Protein AF-A0AAN8QSM7-F1 (afdb_monomer_lite)

Secondary structure (DSSP, 8-state):
--HHHHHHHHHHHHHHHHHHHHHH-GGGS-HHHHHHHHHHHHHHHHHHHHTSSS--HHHHHHHHHTTPPPS---HHHHHHHHHHHHHHHHHHH-HHHHHHIIIIIHHHHHSHHHHHHHHHHHHHHHHHHHHHHTS--HHHHHHHHHT--

Sequence (149 aa):
MWLNQRNVMHYGKVEEFVTVVTEAVPKLMSYKQRAQLILGLRARMILELFRKDPPNPQDIQRLLENMNILGQQDAVVEESQANFVALVQTLLKNPYERKHFFQEEFHAQYGSKYDTALQALVGGLVLRLERLLSVPDLSQVMNWYTTSL

Radius of gyration: 19.82 Å; chains: 1; bounding box: 42×33×68 Å

InterPro domains:
  IPR029400 TERF1-interacting nuclear factor 2, N-terminal domain [PF14973] (4-140)
  IPR029400 TERF1-interacting nuclear factor 2, N-terminal domain [cd11657] (1-149)
  IPR039098 TERF1-interacting nuclear factor 2 [PTHR15512] (3-146)

pLDDT: mean 84.7, std 13.23, range [34.31, 95.94]

Foldseek 3Di:
DPVLVVLLVVLVVLLVVLVVLCVVPVVLDDPVLNLLLNLLSLLVNLLSQVVDVPRDVVVNVVSLVVNDDPDDDDVVSVVVNVVSSVLSVCLVVDVVSVVCCVPPPCCVPPNPVSVVSNVVSSVSSVVSVVVVVPPDDVVVVVVVVVVVD

Structure (mmCIF, N/CA/C/O backbone):
data_AF-A0AAN8QSM7-F1
#
_entry.id   AF-A0AAN8QSM7-F1
#
loop_
_atom_site.group_PDB
_atom_site.id
_atom_site.type_symbol
_atom_site.label_atom_id
_atom_site.label_alt_id
_atom_site.label_comp_id
_atom_site.label_asym_id
_atom_site.label_entity_id
_atom_site.label_seq_id
_atom_site.pdbx_PDB_ins_code
_atom_site.Cartn_x
_atom_site.Cartn_y
_atom_site.Cartn_z
_atom_site.occupancy
_atom_site.B_iso_or_equiv
_atom_site.auth_seq_id
_atom_site.auth_comp_id
_atom_site.auth_asym_id
_atom_site.auth_atom_id
_atom_site.pdbx_PDB_model_num
ATOM 1 N N . MET A 1 1 ? -14.918 17.623 4.099 1.00 34.31 1 MET A N 1
ATOM 2 C CA . MET A 1 1 ? -15.607 16.336 4.351 1.00 34.31 1 MET A CA 1
ATOM 3 C C . MET A 1 1 ? -16.053 15.600 3.065 1.00 34.31 1 MET A C 1
ATOM 5 O O . MET A 1 1 ? -16.936 14.766 3.137 1.00 34.31 1 MET A O 1
ATOM 9 N N . TRP A 1 2 ? -15.399 15.795 1.903 1.00 37.62 2 TRP A N 1
ATOM 10 C CA . TRP A 1 2 ? -15.699 15.059 0.645 1.00 37.62 2 TRP A CA 1
ATOM 11 C C . TRP A 1 2 ? -14.496 14.266 0.090 1.00 37.62 2 TRP A C 1
ATOM 13 O O . TRP A 1 2 ? -14.513 13.805 -1.049 1.00 37.62 2 TRP A O 1
ATOM 23 N N . LEU A 1 3 ? -13.421 14.137 0.876 1.00 51.00 3 LEU A N 1
ATOM 24 C CA . LEU A 1 3 ? -12.139 13.606 0.401 1.00 51.00 3 LEU A CA 1
ATOM 25 C C . LEU A 1 3 ? -12.057 12.073 0.453 1.00 51.00 3 LEU A C 1
ATOM 27 O O . LEU A 1 3 ? -11.381 11.491 -0.381 1.00 51.00 3 LEU A O 1
ATOM 31 N N . ASN A 1 4 ? -12.789 11.389 1.335 1.00 56.59 4 ASN A N 1
ATOM 32 C CA . ASN A 1 4 ? -12.506 9.972 1.613 1.00 56.59 4 ASN A CA 1
ATOM 33 C C . ASN A 1 4 ? -12.891 9.031 0.456 1.00 56.59 4 ASN A C 1
ATOM 35 O O . ASN A 1 4 ? -12.125 8.138 0.111 1.00 56.59 4 ASN A O 1
ATOM 39 N N . GLN A 1 5 ? -14.043 9.234 -0.196 1.00 56.09 5 GLN A N 1
ATOM 40 C CA . GLN A 1 5 ? -14.444 8.384 -1.331 1.00 56.09 5 GLN A CA 1
ATOM 41 C C . GLN A 1 5 ? -13.669 8.716 -2.609 1.00 56.09 5 GLN A C 1
ATOM 43 O O . GLN A 1 5 ? -13.350 7.814 -3.381 1.00 56.09 5 GLN A O 1
ATOM 48 N N . ARG A 1 6 ? -13.297 9.992 -2.793 1.00 59.56 6 ARG A N 1
ATOM 49 C CA . ARG A 1 6 ? -12.343 10.384 -3.836 1.00 59.56 6 ARG A CA 1
ATOM 50 C C . ARG A 1 6 ? -11.007 9.688 -3.607 1.00 59.56 6 ARG A C 1
ATOM 52 O O . ARG A 1 6 ? -10.522 9.053 -4.531 1.00 59.56 6 ARG A O 1
ATOM 59 N N . ASN A 1 7 ? -10.469 9.715 -2.389 1.00 68.94 7 ASN A N 1
ATOM 60 C CA . ASN A 1 7 ? -9.196 9.077 -2.056 1.00 68.94 7 ASN A CA 1
ATOM 61 C C . ASN A 1 7 ? -9.215 7.571 -2.353 1.00 68.94 7 ASN A C 1
ATOM 63 O O . ASN A 1 7 ? -8.332 7.099 -3.059 1.00 68.94 7 ASN A O 1
ATOM 67 N N . VAL A 1 8 ? -10.246 6.833 -1.917 1.00 69.38 8 VAL A N 1
ATOM 68 C CA . VAL A 1 8 ? -10.371 5.391 -2.219 1.00 69.38 8 VAL A CA 1
ATOM 69 C C . VAL A 1 8 ? -10.417 5.132 -3.731 1.00 69.38 8 VAL A C 1
ATOM 71 O O . VAL A 1 8 ? -9.694 4.269 -4.219 1.00 69.38 8 VAL A O 1
ATOM 74 N N . MET A 1 9 ? -11.188 5.912 -4.501 1.00 71.19 9 MET A N 1
ATOM 75 C CA . MET A 1 9 ? -11.205 5.772 -5.965 1.00 71.19 9 MET A CA 1
ATOM 76 C C . MET A 1 9 ? -9.867 6.144 -6.619 1.00 71.19 9 MET A C 1
ATOM 78 O O . MET A 1 9 ? -9.481 5.525 -7.608 1.00 71.19 9 MET A O 1
ATOM 82 N N . HIS A 1 10 ? -9.154 7.144 -6.097 1.00 82.56 10 HIS A N 1
ATOM 83 C CA . HIS A 1 10 ? -7.841 7.531 -6.610 1.00 82.56 10 HIS A CA 1
ATOM 84 C C . HIS A 1 10 ? -6.807 6.429 -6.370 1.00 82.56 10 HIS A C 1
ATOM 86 O O . HIS A 1 10 ? -6.111 6.056 -7.309 1.00 82.56 10 HIS A O 1
ATOM 92 N N . TYR A 1 11 ? -6.745 5.863 -5.163 1.00 87.12 11 TYR A N 1
ATOM 93 C CA . TYR A 1 11 ? -5.823 4.766 -4.862 1.00 87.12 11 TYR A CA 1
ATOM 94 C C . TYR A 1 11 ? -6.152 3.495 -5.652 1.00 87.12 11 TYR A C 1
ATOM 96 O O . TYR A 1 11 ? -5.228 2.861 -6.155 1.00 87.12 11 TYR A O 1
ATOM 104 N N . GLY A 1 12 ? -7.436 3.182 -5.862 1.00 88.06 12 GLY A N 1
ATOM 105 C CA . GLY A 1 12 ? -7.846 2.054 -6.706 1.00 88.06 12 GLY A CA 1
ATOM 106 C C . GLY A 1 12 ? -7.373 2.193 -8.157 1.00 88.06 12 GLY A C 1
ATOM 107 O O . GLY A 1 12 ? -6.836 1.248 -8.725 1.00 88.06 12 GLY A O 1
ATOM 108 N N . LYS A 1 13 ? -7.466 3.397 -8.741 1.00 91.00 13 LYS A N 1
ATOM 109 C CA . LYS A 1 13 ? -6.934 3.668 -10.091 1.00 91.00 13 LYS A CA 1
ATOM 110 C C . LYS A 1 13 ? -5.412 3.547 -10.167 1.00 91.00 13 LYS A C 1
ATOM 112 O O . LYS A 1 13 ? -4.882 3.106 -11.181 1.00 91.00 13 LYS A O 1
ATOM 117 N N . VAL A 1 14 ? -4.701 3.958 -9.115 1.00 92.88 14 VAL A N 1
ATOM 118 C CA . VAL A 1 14 ? -3.240 3.801 -9.050 1.00 92.88 14 VAL A CA 1
ATOM 119 C C . VAL A 1 14 ? -2.869 2.319 -8.971 1.00 92.88 14 VAL A C 1
ATOM 121 O O . VAL A 1 14 ? -1.955 1.893 -9.668 1.00 92.88 14 VAL A O 1
ATOM 124 N N . GLU A 1 15 ? -3.585 1.524 -8.173 1.00 92.50 15 GLU A N 1
ATOM 125 C CA . GLU A 1 15 ? -3.383 0.073 -8.090 1.00 92.50 15 GLU A CA 1
ATOM 126 C C . GLU A 1 15 ? -3.610 -0.615 -9.444 1.00 92.50 15 GLU A C 1
ATOM 128 O O . GLU A 1 15 ? -2.777 -1.413 -9.879 1.00 92.50 15 GLU A O 1
ATOM 133 N N . GLU A 1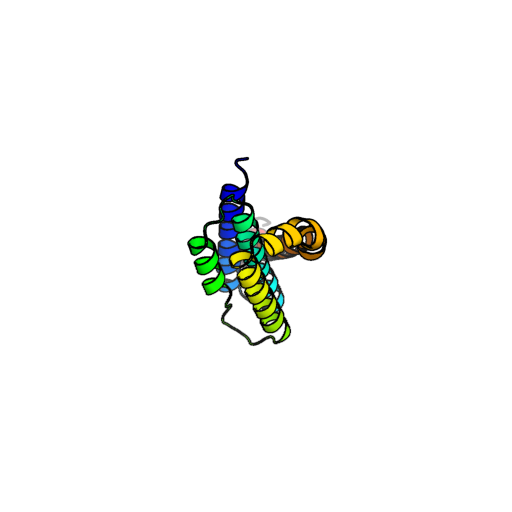 16 ? -4.701 -0.276 -10.135 1.00 92.94 16 GLU A N 1
ATOM 134 C CA . GLU A 1 16 ? -5.010 -0.783 -11.476 1.00 92.94 16 GLU A CA 1
ATOM 135 C C . GLU A 1 16 ? -3.903 -0.423 -12.476 1.00 92.94 16 GLU A C 1
ATOM 137 O O . GLU A 1 16 ? -3.377 -1.302 -13.158 1.00 92.94 16 GLU A O 1
ATOM 142 N N . PHE A 1 17 ? -3.475 0.844 -12.504 1.00 93.50 17 PHE A N 1
ATOM 143 C CA . PHE A 1 17 ? -2.362 1.294 -13.341 1.00 93.50 17 PHE A CA 1
ATOM 144 C C . PHE A 1 17 ? -1.082 0.489 -13.080 1.00 93.50 17 PHE A C 1
ATOM 146 O O . PHE A 1 17 ? -0.467 -0.016 -14.020 1.00 93.50 17 PHE A O 1
ATOM 153 N N . VAL A 1 18 ? -0.686 0.337 -11.811 1.00 93.62 18 VAL A N 1
ATOM 154 C CA . VAL A 1 18 ? 0.505 -0.438 -11.432 1.00 93.62 18 VAL A CA 1
ATOM 155 C C . VAL A 1 18 ? 0.367 -1.883 -11.902 1.00 93.62 18 VAL A C 1
ATOM 157 O O . VAL A 1 18 ? 1.319 -2.435 -12.452 1.00 93.62 18 VAL A O 1
ATOM 160 N N . THR A 1 19 ? -0.803 -2.490 -11.715 1.00 92.19 19 THR A N 1
ATOM 161 C CA . THR A 1 19 ? -1.075 -3.881 -12.095 1.00 92.19 19 THR A CA 1
ATOM 162 C C . THR A 1 19 ? -0.925 -4.069 -13.602 1.00 92.19 19 THR A C 1
ATOM 164 O O . THR A 1 19 ? -0.077 -4.850 -14.026 1.00 92.19 19 THR A O 1
ATOM 167 N N . VAL A 1 20 ? -1.635 -3.273 -14.406 1.00 94.12 20 VAL A N 1
ATOM 168 C CA . VAL A 1 20 ? -1.598 -3.346 -15.876 1.00 94.12 20 VAL A CA 1
ATOM 169 C C . VAL A 1 20 ? -0.185 -3.120 -16.414 1.00 94.12 20 VAL A C 1
ATOM 171 O O . VAL A 1 20 ? 0.307 -3.896 -17.233 1.00 94.12 20 VAL A O 1
ATOM 174 N N . VAL A 1 21 ? 0.508 -2.082 -15.938 1.00 93.81 21 VAL A N 1
ATOM 175 C CA . VAL A 1 21 ? 1.854 -1.741 -16.423 1.00 93.81 21 VAL A CA 1
ATOM 176 C C . VAL A 1 21 ? 2.879 -2.813 -16.053 1.00 93.81 21 VAL A C 1
ATOM 178 O O . VAL A 1 21 ? 3.730 -3.161 -16.873 1.00 93.81 21 VAL A O 1
ATOM 181 N N . THR A 1 22 ? 2.815 -3.350 -14.833 1.00 92.50 22 THR A N 1
ATOM 182 C CA . THR A 1 22 ? 3.767 -4.375 -14.375 1.00 92.50 22 THR A CA 1
ATOM 183 C C . THR A 1 22 ? 3.443 -5.775 -14.894 1.00 92.50 22 THR A C 1
ATOM 185 O O . THR A 1 22 ? 4.326 -6.625 -14.900 1.00 92.50 22 THR A O 1
ATOM 188 N N . GLU A 1 23 ? 2.231 -6.028 -15.381 1.00 91.88 23 GLU A N 1
ATOM 189 C CA . GLU A 1 23 ? 1.904 -7.248 -16.128 1.00 91.88 23 GLU A CA 1
ATOM 190 C C . GLU A 1 23 ? 2.349 -7.156 -17.584 1.00 91.88 23 GLU A C 1
ATOM 192 O O . GLU A 1 23 ? 2.960 -8.092 -18.096 1.00 91.88 23 GLU A O 1
ATOM 197 N N . ALA A 1 24 ? 2.120 -6.010 -18.229 1.00 93.06 24 ALA A N 1
ATOM 198 C CA . ALA A 1 24 ? 2.566 -5.776 -19.598 1.00 93.06 24 ALA A CA 1
ATOM 199 C C . ALA A 1 24 ? 4.098 -5.748 -19.707 1.00 93.06 24 ALA A C 1
ATOM 201 O O . ALA A 1 24 ? 4.672 -6.256 -20.671 1.00 93.06 24 ALA A O 1
ATOM 202 N N . VAL A 1 25 ? 4.780 -5.160 -18.717 1.00 92.44 25 VAL A N 1
ATOM 203 C CA . VAL A 1 25 ? 6.243 -5.058 -18.697 1.00 92.44 25 VAL A CA 1
ATOM 204 C C . VAL A 1 25 ? 6.792 -5.407 -17.303 1.00 92.44 25 VAL A C 1
ATOM 206 O O . VAL A 1 25 ? 7.173 -4.516 -16.534 1.00 92.44 25 VAL A O 1
ATOM 209 N N . PRO A 1 26 ? 6.934 -6.709 -16.977 1.00 89.62 26 PRO A N 1
ATOM 210 C CA . PRO A 1 26 ? 7.351 -7.172 -15.646 1.00 89.62 26 PRO A CA 1
ATOM 211 C C . PRO A 1 26 ? 8.703 -6.636 -15.174 1.00 89.62 26 PRO A C 1
ATOM 213 O O . PRO A 1 26 ? 8.927 -6.454 -13.983 1.00 89.62 26 PRO A O 1
ATOM 216 N N . LYS A 1 27 ? 9.606 -6.308 -16.104 1.00 90.38 27 LYS A N 1
ATOM 217 C CA . LYS A 1 27 ? 10.933 -5.752 -15.794 1.00 90.38 27 LYS A CA 1
ATOM 218 C C . LYS A 1 27 ? 10.910 -4.320 -15.240 1.00 90.38 27 LYS A C 1
ATOM 220 O O . LYS A 1 27 ? 11.945 -3.841 -14.783 1.00 90.38 27 LYS A O 1
ATOM 225 N N . LEU A 1 28 ? 9.774 -3.616 -15.290 1.00 92.56 28 LEU A N 1
ATOM 226 C CA . LEU A 1 28 ? 9.682 -2.244 -14.780 1.00 92.56 28 LEU A CA 1
ATOM 227 C C . LEU A 1 28 ? 9.785 -2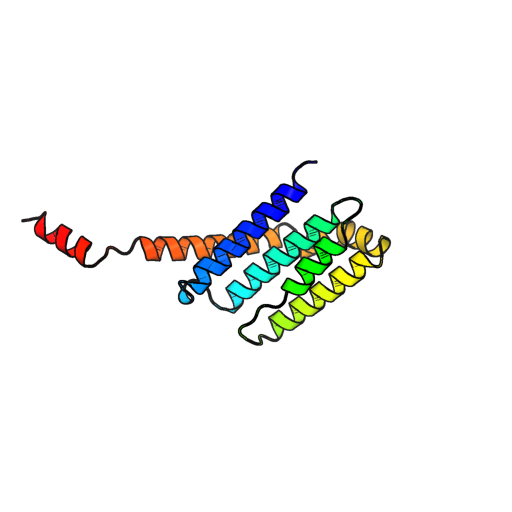.168 -13.257 1.00 92.56 28 LEU A C 1
ATOM 229 O O . LEU A 1 28 ? 10.179 -1.132 -12.722 1.00 92.56 28 LEU A O 1
ATOM 233 N N . MET A 1 29 ? 9.442 -3.242 -12.550 1.00 93.19 29 MET A N 1
ATOM 234 C CA . MET A 1 29 ? 9.432 -3.260 -11.096 1.00 93.19 29 MET A CA 1
ATOM 235 C C . MET A 1 29 ? 9.755 -4.659 -10.581 1.00 93.19 29 MET A C 1
ATOM 237 O O . MET A 1 29 ? 9.242 -5.643 -11.100 1.00 93.19 29 MET A O 1
ATOM 241 N N . SER A 1 30 ? 10.592 -4.762 -9.544 1.00 91.38 30 SER A N 1
ATOM 242 C CA . SER A 1 30 ? 10.819 -6.065 -8.913 1.00 91.38 30 SER A CA 1
ATOM 243 C C . SER A 1 30 ? 9.542 -6.560 -8.232 1.00 91.38 30 SER A C 1
ATOM 245 O O . SER A 1 30 ? 8.712 -5.756 -7.804 1.00 91.38 30 SER A O 1
ATOM 247 N N . TYR A 1 31 ? 9.412 -7.879 -8.068 1.00 87.94 31 TYR A N 1
ATOM 248 C CA . TYR A 1 31 ? 8.274 -8.477 -7.363 1.00 87.94 31 TYR A CA 1
ATOM 249 C C . TYR A 1 31 ? 8.051 -7.837 -5.987 1.00 87.94 31 TYR A C 1
ATOM 251 O O . TYR A 1 31 ? 6.948 -7.400 -5.680 1.00 87.94 31 TYR A O 1
ATOM 259 N N . LYS A 1 32 ? 9.124 -7.676 -5.201 1.00 88.56 32 LYS A N 1
ATOM 260 C CA . LYS A 1 32 ? 9.066 -7.046 -3.876 1.00 88.56 32 LYS A CA 1
ATOM 261 C C . LYS A 1 32 ? 8.528 -5.615 -3.928 1.00 88.56 32 LYS A C 1
ATOM 263 O O . LYS A 1 32 ? 7.649 -5.274 -3.146 1.00 88.56 32 LYS A O 1
ATOM 268 N N . GLN A 1 33 ? 9.020 -4.791 -4.857 1.00 92.00 33 GLN A N 1
ATOM 269 C CA . GLN A 1 33 ? 8.529 -3.419 -5.029 1.00 92.00 33 GLN A CA 1
ATOM 270 C C . GLN A 1 33 ? 7.047 -3.405 -5.439 1.00 92.00 33 GLN A C 1
ATOM 272 O O . GLN A 1 33 ? 6.279 -2.612 -4.895 1.00 92.00 33 GLN A O 1
ATOM 277 N N . ARG A 1 34 ? 6.634 -4.306 -6.345 1.00 92.12 34 ARG A N 1
ATOM 278 C CA . ARG A 1 34 ? 5.234 -4.444 -6.777 1.00 92.12 34 ARG A CA 1
ATOM 279 C C . ARG A 1 34 ? 4.346 -4.848 -5.604 1.00 92.12 34 ARG A C 1
ATOM 281 O O . ARG A 1 34 ? 3.338 -4.195 -5.363 1.00 92.12 34 ARG A O 1
ATOM 288 N N . ALA A 1 35 ? 4.739 -5.871 -4.850 1.00 90.50 35 ALA A N 1
ATOM 289 C CA . ALA A 1 35 ? 3.997 -6.348 -3.691 1.00 90.50 35 ALA A CA 1
ATOM 290 C C . ALA A 1 35 ? 3.854 -5.252 -2.625 1.00 90.50 35 ALA A C 1
ATOM 292 O O . ALA A 1 35 ? 2.745 -4.966 -2.185 1.00 90.50 35 ALA A O 1
ATOM 293 N N . GLN A 1 36 ? 4.951 -4.571 -2.277 1.00 91.88 36 GLN A N 1
ATOM 294 C CA . GLN A 1 36 ? 4.936 -3.449 -1.333 1.00 91.88 36 GLN A CA 1
ATOM 295 C C . GLN A 1 36 ? 3.998 -2.325 -1.784 1.00 91.88 36 GLN A C 1
ATOM 297 O O . GLN A 1 36 ? 3.253 -1.786 -0.967 1.00 91.88 36 GLN A O 1
ATOM 302 N N . LEU A 1 37 ? 4.010 -1.985 -3.076 1.00 94.06 37 LEU A N 1
ATOM 303 C CA . LEU A 1 37 ? 3.163 -0.928 -3.613 1.00 94.06 37 LEU A CA 1
ATOM 304 C C . LEU A 1 37 ? 1.680 -1.319 -3.593 1.00 94.06 37 LEU A C 1
ATOM 306 O O . LEU A 1 37 ? 0.860 -0.559 -3.087 1.00 94.06 37 LEU A O 1
ATOM 310 N N . ILE A 1 38 ? 1.331 -2.504 -4.100 1.00 92.38 38 ILE A N 1
ATOM 311 C CA . ILE A 1 38 ? -0.060 -2.973 -4.169 1.00 92.38 38 ILE A CA 1
ATOM 312 C C . ILE A 1 38 ? -0.644 -3.166 -2.764 1.00 92.38 38 ILE A C 1
ATOM 314 O O . ILE A 1 38 ? -1.702 -2.616 -2.461 1.00 92.38 38 ILE A O 1
ATOM 318 N N . LEU A 1 39 ? 0.055 -3.885 -1.876 1.00 92.38 39 LEU A N 1
ATOM 319 C CA . LEU A 1 39 ? -0.402 -4.077 -0.494 1.00 92.38 39 LEU A CA 1
ATOM 320 C C . LEU A 1 39 ? -0.504 -2.746 0.241 1.00 92.38 39 LEU A C 1
ATOM 322 O O . LEU A 1 39 ? -1.440 -2.535 1.010 1.00 92.38 39 LEU A O 1
ATOM 326 N N . GLY A 1 40 ? 0.435 -1.835 -0.015 1.00 93.69 40 GLY A N 1
ATOM 327 C CA . GLY A 1 40 ? 0.432 -0.537 0.627 1.00 93.69 40 GLY A CA 1
ATOM 328 C C . GLY A 1 40 ? -0.747 0.347 0.199 1.00 93.69 40 GLY A C 1
ATOM 329 O O . GLY A 1 40 ? -1.415 0.969 1.026 1.00 93.69 40 GLY A O 1
ATOM 330 N N . LEU A 1 41 ? -1.078 0.348 -1.094 1.00 93.44 41 LEU A N 1
ATOM 331 C CA . LEU A 1 41 ? -2.262 1.039 -1.610 1.00 93.44 41 LEU A CA 1
ATOM 332 C C . LEU A 1 41 ? -3.556 0.452 -1.031 1.00 93.44 41 LEU A C 1
ATOM 334 O O . LEU A 1 41 ? -4.416 1.206 -0.571 1.00 93.44 41 LEU A O 1
ATOM 338 N N . ARG A 1 42 ? -3.678 -0.880 -0.977 1.00 92.44 42 ARG A N 1
ATOM 339 C CA . ARG A 1 42 ? -4.842 -1.562 -0.384 1.00 92.44 42 ARG A CA 1
ATOM 340 C C . ARG A 1 42 ? -5.001 -1.262 1.098 1.00 92.44 42 ARG A C 1
ATOM 342 O O . ARG A 1 42 ? -6.100 -0.920 1.536 1.00 92.44 42 ARG A O 1
ATOM 349 N N . ALA A 1 43 ? -3.907 -1.314 1.855 1.00 93.81 43 ALA A N 1
ATOM 350 C CA . ALA A 1 43 ? -3.904 -0.953 3.265 1.00 93.81 43 ALA A CA 1
ATOM 351 C C . ALA A 1 43 ? -4.364 0.497 3.467 1.00 93.81 43 ALA A C 1
ATOM 353 O O . ALA A 1 43 ? -5.261 0.748 4.273 1.00 93.81 43 ALA A O 1
ATOM 354 N N . ARG A 1 44 ? -3.844 1.445 2.673 1.00 93.25 44 ARG A N 1
ATOM 355 C CA . ARG A 1 44 ? -4.301 2.842 2.702 1.00 93.25 44 ARG A CA 1
ATOM 356 C C . ARG A 1 44 ? -5.801 2.952 2.409 1.00 93.25 44 ARG A C 1
ATOM 358 O O . ARG A 1 44 ? -6.501 3.607 3.175 1.00 93.25 44 ARG A O 1
ATOM 365 N N . MET A 1 45 ? -6.319 2.288 1.373 1.00 91.56 45 MET A N 1
ATOM 366 C CA . MET A 1 45 ? -7.756 2.300 1.053 1.00 91.56 45 MET A CA 1
ATOM 367 C C . MET A 1 45 ? -8.624 1.771 2.198 1.00 91.56 45 MET A C 1
ATOM 369 O O . MET A 1 45 ? -9.619 2.405 2.551 1.00 91.56 45 MET A O 1
ATOM 373 N 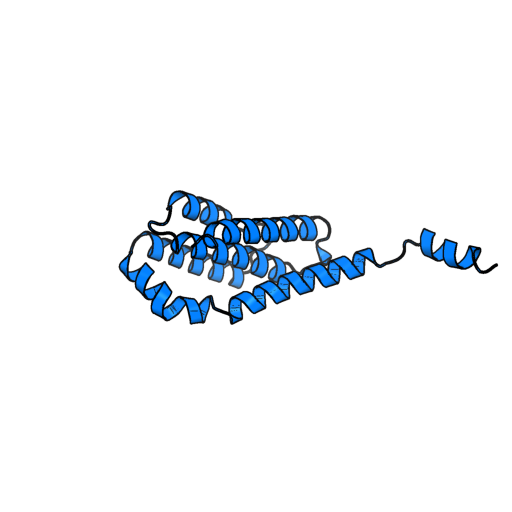N . ILE A 1 46 ? -8.240 0.644 2.804 1.00 92.62 46 ILE A N 1
ATOM 374 C CA . ILE A 1 46 ? -8.954 0.058 3.946 1.00 92.62 46 ILE A CA 1
ATOM 375 C C . ILE A 1 46 ? -8.964 1.028 5.135 1.00 92.62 46 ILE A C 1
ATOM 377 O O . ILE A 1 46 ? -10.011 1.260 5.741 1.00 92.62 46 ILE A O 1
ATOM 381 N N . LEU A 1 47 ? -7.825 1.650 5.445 1.00 92.56 47 LEU A N 1
ATOM 382 C CA . LEU A 1 47 ? -7.729 2.621 6.535 1.00 92.56 47 LEU A CA 1
ATOM 383 C C . LEU A 1 47 ? -8.574 3.882 6.277 1.00 92.56 47 LEU A C 1
ATOM 385 O O . LEU A 1 47 ? -9.185 4.404 7.208 1.00 92.56 47 LEU A O 1
ATOM 389 N N . GLU A 1 48 ? -8.690 4.341 5.027 1.00 89.75 48 GLU A N 1
ATOM 390 C CA . GLU A 1 48 ? -9.600 5.442 4.675 1.00 89.75 48 GLU A CA 1
ATOM 391 C C . GLU A 1 48 ? -11.085 5.057 4.810 1.00 89.75 48 GLU A C 1
ATOM 393 O O . GLU A 1 48 ? -11.914 5.912 5.134 1.00 89.75 48 GLU A O 1
ATOM 398 N N . LEU A 1 49 ? -11.447 3.783 4.609 1.00 90.00 49 LEU A N 1
ATOM 399 C CA . LEU A 1 49 ? -12.817 3.310 4.845 1.00 90.00 49 LEU A CA 1
ATOM 400 C C . LEU A 1 49 ? -13.192 3.345 6.328 1.00 90.00 49 LEU A C 1
ATOM 402 O O . LEU A 1 49 ? -14.326 3.699 6.647 1.00 90.00 49 LEU A O 1
ATOM 406 N N . PHE A 1 50 ? -12.251 3.057 7.230 1.00 90.06 50 PHE A N 1
ATOM 407 C CA . PHE A 1 50 ? -12.478 3.164 8.674 1.00 90.06 50 PHE A CA 1
ATOM 408 C C . PHE A 1 50 ? -12.714 4.591 9.171 1.00 90.06 50 PHE A C 1
ATOM 410 O O . PHE A 1 50 ? -13.299 4.770 10.235 1.00 90.06 50 PHE A O 1
ATOM 417 N N . ARG A 1 51 ? -12.277 5.605 8.416 1.00 84.50 51 ARG A N 1
ATOM 418 C CA . ARG A 1 51 ? -12.530 7.018 8.736 1.00 84.50 51 ARG A CA 1
ATOM 419 C C . ARG A 1 51 ? -13.946 7.476 8.386 1.00 84.50 51 ARG A C 1
ATOM 421 O O . ARG A 1 51 ? -14.303 8.612 8.690 1.00 84.50 51 ARG A O 1
ATOM 428 N N . LYS A 1 52 ? -14.738 6.644 7.704 1.00 81.25 52 LYS A N 1
ATOM 429 C CA . LYS A 1 52 ? -16.179 6.876 7.550 1.00 81.25 52 LYS A CA 1
ATOM 430 C C . LYS A 1 52 ? -16.869 6.555 8.876 1.00 81.25 52 LYS A C 1
ATOM 432 O O . LYS A 1 52 ? -16.477 5.604 9.545 1.00 81.25 52 LYS A O 1
ATOM 437 N N . ASP A 1 53 ? -17.901 7.317 9.224 1.00 78.38 53 ASP A N 1
ATOM 438 C CA . ASP A 1 53 ? -18.689 7.082 10.433 1.00 78.38 53 ASP A CA 1
ATOM 439 C C . ASP A 1 53 ? -20.176 6.867 10.084 1.00 78.38 53 ASP A C 1
ATOM 441 O O . ASP A 1 53 ? -20.814 7.806 9.598 1.00 78.38 53 ASP A O 1
ATOM 445 N N . PRO A 1 54 ? -20.729 5.651 10.269 1.00 79.38 54 PRO A N 1
ATOM 446 C CA . PRO A 1 54 ? -20.023 4.411 10.603 1.00 79.38 54 PRO A CA 1
ATOM 447 C C . PRO A 1 54 ? -19.249 3.842 9.392 1.00 79.38 54 PRO A C 1
ATOM 449 O O . PRO A 1 54 ? -19.637 4.059 8.238 1.00 79.38 54 PRO A O 1
ATOM 452 N N . PRO A 1 55 ? -18.168 3.073 9.612 1.00 84.50 55 PRO A N 1
ATOM 453 C CA . PRO A 1 55 ? -17.477 2.385 8.528 1.00 84.50 55 PRO A CA 1
ATOM 454 C C . PRO A 1 55 ? -18.324 1.225 8.000 1.00 84.50 55 PRO A C 1
ATOM 456 O O . PRO A 1 55 ? -18.966 0.527 8.782 1.00 84.50 55 PRO A O 1
ATOM 459 N N . ASN A 1 56 ? -18.306 0.997 6.681 1.00 86.81 56 ASN A N 1
ATOM 460 C CA . ASN A 1 56 ? -19.018 -0.119 6.053 1.00 86.81 56 ASN A CA 1
ATOM 461 C C . ASN A 1 56 ? -18.175 -1.408 6.139 1.00 86.81 56 ASN A C 1
ATOM 463 O O . ASN A 1 56 ? -17.167 -1.509 5.431 1.00 86.81 56 ASN A O 1
ATOM 467 N N . PRO A 1 57 ? -18.570 -2.413 6.946 1.00 87.25 57 PRO A N 1
ATOM 468 C CA . PRO A 1 57 ? -17.791 -3.638 7.104 1.00 87.25 57 PRO A CA 1
ATOM 469 C C . PRO A 1 57 ? -17.694 -4.457 5.813 1.00 87.25 57 PRO A C 1
ATOM 471 O O . PRO A 1 57 ? -16.679 -5.108 5.589 1.00 87.25 57 PRO A O 1
ATOM 474 N N . GLN A 1 58 ? -18.713 -4.400 4.949 1.00 88.25 58 GLN A N 1
ATOM 475 C CA . GLN A 1 58 ? -18.758 -5.174 3.704 1.00 88.25 58 GLN A CA 1
ATOM 476 C C . GLN A 1 58 ? -17.712 -4.680 2.700 1.00 88.25 58 GLN A C 1
ATOM 478 O O . GLN A 1 58 ? -17.016 -5.482 2.083 1.00 88.25 58 GLN A O 1
ATOM 483 N N . ASP A 1 59 ? -17.558 -3.359 2.569 1.00 87.25 59 ASP A N 1
ATOM 484 C CA . ASP A 1 59 ? -16.542 -2.765 1.691 1.00 87.25 59 ASP A CA 1
ATOM 485 C C . ASP A 1 59 ? -15.125 -3.114 2.175 1.00 87.25 59 ASP A C 1
ATOM 487 O O . ASP A 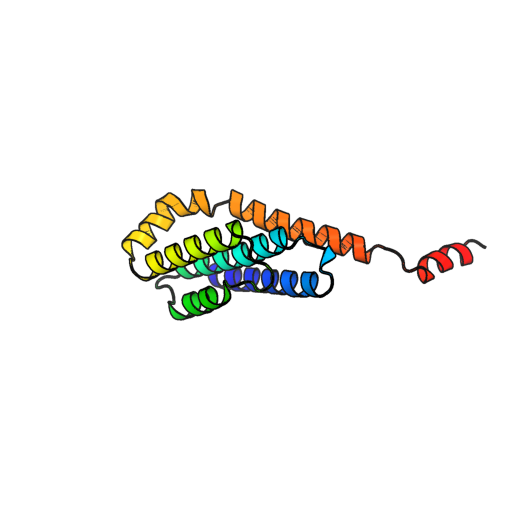1 59 ? -14.244 -3.419 1.372 1.00 87.25 59 ASP A O 1
ATOM 491 N N . ILE A 1 60 ? -14.918 -3.113 3.497 1.00 89.06 60 ILE A N 1
ATOM 492 C CA . ILE A 1 60 ? -13.635 -3.464 4.120 1.00 89.06 60 ILE A CA 1
ATOM 493 C C . ILE A 1 60 ? -13.319 -4.953 3.919 1.00 89.06 60 ILE A C 1
ATOM 495 O O . ILE A 1 60 ? -12.191 -5.291 3.567 1.00 89.06 60 ILE A O 1
ATOM 499 N N . GLN A 1 61 ? -14.302 -5.840 4.101 1.00 88.19 61 GLN A N 1
ATOM 500 C CA . GLN A 1 61 ? -14.134 -7.282 3.893 1.00 88.19 61 GLN A CA 1
ATOM 501 C C . GLN A 1 61 ? -13.775 -7.620 2.442 1.00 88.19 61 GLN A C 1
ATOM 503 O O . GLN A 1 61 ? -12.835 -8.375 2.217 1.00 88.19 61 GLN A O 1
ATOM 508 N N . ARG A 1 62 ? -14.433 -6.992 1.462 1.00 88.31 62 ARG A N 1
ATOM 509 C CA . ARG A 1 62 ? -14.108 -7.180 0.037 1.00 88.31 62 ARG A CA 1
ATOM 510 C C . ARG A 1 62 ? -12.662 -6.802 -0.292 1.00 88.31 62 ARG A C 1
ATOM 512 O O . ARG A 1 62 ? -11.981 -7.510 -1.023 1.00 88.31 62 ARG A O 1
ATOM 519 N N . LEU A 1 63 ? -12.171 -5.686 0.251 1.00 84.94 63 LEU A N 1
ATOM 520 C CA . LEU A 1 63 ? -10.775 -5.275 0.059 1.00 84.94 63 LEU A CA 1
ATOM 521 C C . LEU A 1 63 ? -9.788 -6.198 0.785 1.00 84.94 63 LEU A C 1
ATOM 523 O O . LEU A 1 63 ? -8.699 -6.438 0.269 1.00 84.94 63 LEU A O 1
ATOM 527 N N . LEU A 1 64 ? -10.164 -6.730 1.952 1.00 87.44 64 LEU A N 1
ATOM 528 C CA . LEU A 1 64 ? -9.368 -7.712 2.692 1.00 87.44 64 LEU A CA 1
ATOM 529 C C . LEU A 1 64 ? -9.201 -9.028 1.929 1.00 87.44 64 LEU A C 1
ATOM 531 O O . LEU A 1 64 ? -8.096 -9.560 1.893 1.00 87.44 64 LEU A O 1
ATOM 535 N N . GLU A 1 65 ? -10.266 -9.542 1.312 1.00 86.56 65 GLU A N 1
ATOM 536 C CA . GLU A 1 65 ? -10.215 -10.757 0.482 1.00 86.56 65 GLU A CA 1
ATOM 537 C C . GLU A 1 65 ? -9.234 -10.594 -0.682 1.00 86.56 65 GLU A C 1
ATOM 539 O O . GLU A 1 65 ? -8.485 -11.511 -1.021 1.00 86.56 65 GLU A O 1
ATOM 544 N N . ASN A 1 66 ? -9.164 -9.379 -1.224 1.00 82.31 66 ASN A N 1
ATOM 545 C CA . ASN A 1 66 ? -8.252 -9.050 -2.304 1.00 82.31 66 ASN A CA 1
ATOM 546 C C . ASN A 1 66 ? -6.801 -8.883 -1.847 1.00 82.31 66 ASN A C 1
ATOM 548 O O . ASN A 1 66 ? -5.950 -8.778 -2.714 1.00 82.31 66 ASN A O 1
ATOM 552 N N . MET A 1 67 ? -6.466 -8.876 -0.549 1.00 81.00 67 MET A N 1
ATOM 553 C CA . MET A 1 67 ? -5.089 -8.640 -0.074 1.00 81.00 67 MET A CA 1
ATOM 554 C C . MET A 1 67 ? -4.078 -9.691 -0.543 1.00 81.00 67 MET A C 1
ATOM 556 O O . MET A 1 67 ? -2.886 -9.404 -0.539 1.00 81.00 67 MET A O 1
ATOM 560 N N . ASN A 1 68 ? -4.523 -10.866 -0.988 1.00 75.31 68 ASN A N 1
ATOM 561 C CA . ASN A 1 68 ? -3.624 -11.908 -1.467 1.00 75.31 68 ASN A CA 1
ATOM 562 C C . ASN A 1 68 ? -3.043 -11.559 -2.845 1.00 75.31 68 ASN A C 1
ATOM 564 O O . ASN A 1 68 ? -3.771 -11.457 -3.833 1.00 75.31 68 ASN A O 1
ATOM 568 N N . ILE A 1 69 ? -1.723 -11.390 -2.921 1.00 70.06 69 ILE A N 1
ATOM 569 C CA . ILE A 1 69 ? -1.010 -11.212 -4.189 1.00 70.06 69 ILE A CA 1
ATOM 570 C C . ILE A 1 69 ? -0.448 -12.571 -4.609 1.00 70.06 69 ILE A C 1
ATOM 572 O O . ILE A 1 69 ? 0.386 -13.151 -3.920 1.00 70.06 69 ILE A O 1
ATOM 576 N N . LEU A 1 70 ? -0.918 -13.092 -5.742 1.00 61.78 70 LEU A N 1
ATOM 577 C CA . LEU A 1 70 ? -0.408 -14.328 -6.334 1.00 61.78 70 LEU A CA 1
ATOM 578 C C . LEU A 1 70 ? 0.963 -14.065 -6.980 1.00 61.78 70 LEU A C 1
ATOM 580 O O . LEU A 1 70 ? 1.120 -13.074 -7.692 1.00 61.78 70 LEU A O 1
ATOM 584 N N . GLY A 1 71 ? 1.939 -14.961 -6.797 1.00 61.09 71 GLY A N 1
ATOM 585 C CA . GLY A 1 71 ? 3.127 -14.984 -7.664 1.00 61.09 71 GLY A CA 1
ATOM 586 C C . GLY A 1 71 ? 4.445 -15.421 -7.031 1.00 61.09 71 GLY A C 1
ATOM 587 O O . GLY A 1 71 ? 5.257 -16.007 -7.740 1.00 61.09 71 GLY A O 1
ATOM 588 N N . GLN A 1 72 ? 4.678 -15.194 -5.734 1.00 60.59 72 GLN A N 1
ATOM 589 C CA . GLN A 1 72 ? 5.890 -15.672 -5.049 1.00 60.59 72 GLN A CA 1
ATOM 590 C C . GLN A 1 72 ? 5.760 -15.572 -3.521 1.00 60.59 72 GLN A C 1
ATOM 592 O O . GLN A 1 72 ? 5.391 -14.519 -3.002 1.00 60.59 72 GLN A O 1
ATOM 597 N N . GLN A 1 73 ? 6.095 -16.649 -2.805 1.00 66.62 73 GLN A N 1
ATOM 598 C CA . GLN A 1 73 ? 6.115 -16.665 -1.340 1.00 66.62 73 GLN A CA 1
ATOM 599 C C . GLN A 1 73 ? 7.345 -15.900 -0.836 1.00 66.62 73 GLN A C 1
ATOM 601 O O . GLN A 1 73 ? 8.452 -16.434 -0.782 1.00 66.62 73 GLN A O 1
ATOM 606 N N . ASP A 1 74 ? 7.166 -14.617 -0.527 1.00 80.19 74 ASP A N 1
ATOM 607 C CA . ASP A 1 74 ? 8.132 -13.840 0.247 1.00 80.19 74 ASP A CA 1
ATOM 608 C C . ASP A 1 74 ? 7.622 -13.801 1.689 1.00 80.19 74 ASP A C 1
ATOM 610 O O . ASP A 1 74 ? 6.615 -13.155 1.981 1.00 80.19 74 ASP A O 1
ATOM 614 N N . ALA A 1 75 ? 8.313 -14.511 2.583 1.00 83.88 75 ALA A N 1
ATOM 615 C CA . ALA A 1 75 ? 7.888 -14.678 3.972 1.00 83.88 75 ALA A CA 1
ATOM 616 C C . ALA A 1 75 ? 7.683 -13.337 4.700 1.00 83.88 75 ALA A C 1
ATOM 618 O O . ALA A 1 75 ? 6.789 -13.218 5.532 1.00 83.88 75 ALA A O 1
ATOM 619 N N . VAL A 1 76 ? 8.465 -12.305 4.357 1.00 83.62 76 VAL A N 1
ATOM 620 C CA . VAL A 1 76 ? 8.350 -10.975 4.976 1.00 83.62 76 VAL A CA 1
ATOM 621 C C . VAL A 1 76 ? 7.084 -10.263 4.498 1.00 83.62 76 VAL A C 1
ATOM 623 O O . VAL A 1 76 ? 6.417 -9.566 5.269 1.00 83.62 76 VAL A O 1
ATOM 626 N N . VAL A 1 77 ? 6.743 -10.428 3.219 1.00 83.56 77 VAL A N 1
ATOM 627 C CA . VAL A 1 77 ? 5.510 -9.885 2.636 1.00 83.56 77 VAL A CA 1
ATOM 628 C C . VAL A 1 77 ? 4.287 -10.586 3.226 1.00 83.56 77 VAL A C 1
ATOM 630 O O . VAL A 1 77 ? 3.345 -9.907 3.633 1.00 83.56 77 VAL A O 1
ATOM 633 N N . GLU A 1 78 ? 4.323 -11.914 3.330 1.00 85.69 78 GLU A N 1
ATOM 634 C CA . GLU A 1 78 ? 3.245 -12.721 3.912 1.00 85.69 78 GLU A CA 1
ATOM 635 C C . GLU A 1 78 ? 3.006 -12.382 5.387 1.00 85.69 78 GLU A C 1
ATOM 637 O O . GLU A 1 78 ? 1.863 -12.161 5.789 1.00 85.69 78 GLU A O 1
ATOM 642 N N . GLU A 1 79 ? 4.071 -12.261 6.183 1.00 88.31 79 GLU A N 1
ATOM 643 C CA . GLU A 1 79 ? 3.980 -11.861 7.590 1.00 88.31 79 GLU A CA 1
ATOM 644 C C . GLU A 1 79 ? 3.368 -10.460 7.729 1.00 88.31 79 GLU A C 1
ATOM 646 O O . GLU A 1 79 ? 2.438 -10.248 8.511 1.00 88.31 79 GLU A O 1
ATOM 651 N N . SER A 1 80 ? 3.829 -9.500 6.921 1.00 87.88 80 SER A N 1
ATOM 652 C CA . SER A 1 80 ? 3.292 -8.132 6.927 1.00 87.88 80 SER A CA 1
ATOM 653 C C . SER A 1 80 ? 1.808 -8.097 6.544 1.00 87.88 80 SER A C 1
ATOM 655 O O . SER A 1 80 ? 1.023 -7.368 7.155 1.00 87.88 80 SER A O 1
ATOM 657 N N . GLN A 1 81 ? 1.407 -8.902 5.556 1.00 89.12 81 GLN A N 1
ATOM 658 C CA . GLN A 1 81 ? 0.015 -9.042 5.138 1.00 89.12 81 GLN A CA 1
ATOM 659 C C . GLN A 1 81 ? -0.838 -9.657 6.254 1.00 89.12 81 GLN A C 1
ATOM 661 O O . GLN A 1 81 ? -1.902 -9.120 6.564 1.00 89.12 81 GLN A O 1
ATOM 666 N N . ALA A 1 82 ? -0.379 -10.740 6.884 1.00 90.06 82 ALA A N 1
ATOM 667 C CA . ALA A 1 82 ? -1.087 -11.395 7.982 1.00 90.06 82 ALA A CA 1
ATOM 668 C C . ALA A 1 82 ? -1.278 -10.449 9.179 1.00 90.06 82 ALA A C 1
ATOM 670 O O . ALA A 1 82 ? -2.389 -10.330 9.701 1.00 90.06 82 ALA A O 1
ATOM 671 N N . ASN A 1 83 ? -0.228 -9.710 9.551 1.00 92.44 83 ASN A N 1
ATOM 672 C CA . ASN A 1 83 ? -0.277 -8.709 10.616 1.00 92.44 83 ASN A CA 1
ATOM 673 C C . ASN A 1 83 ? -1.291 -7.602 10.305 1.00 92.44 83 ASN A C 1
ATOM 675 O O . ASN A 1 83 ? -2.088 -7.222 11.166 1.00 92.44 83 ASN A O 1
ATOM 679 N N . PHE A 1 84 ? -1.321 -7.118 9.061 1.00 94.38 84 PHE A N 1
ATOM 680 C CA . PHE A 1 84 ? -2.300 -6.116 8.648 1.00 94.38 84 PHE A CA 1
ATOM 681 C C . PHE A 1 84 ? -3.735 -6.659 8.660 1.00 94.38 84 PHE A C 1
ATOM 683 O O . PHE A 1 84 ? -4.645 -5.989 9.146 1.00 94.38 84 PHE A O 1
ATOM 690 N N . VAL A 1 85 ? -3.958 -7.881 8.168 1.00 92.81 85 VAL A N 1
ATOM 691 C CA . VAL A 1 85 ? -5.280 -8.527 8.211 1.00 92.81 85 VAL A CA 1
ATOM 692 C C . VAL A 1 85 ? -5.762 -8.659 9.657 1.00 92.81 85 VAL A C 1
ATOM 694 O O . VAL A 1 85 ? -6.907 -8.308 9.948 1.00 92.81 85 VAL A O 1
ATOM 697 N N . ALA A 1 86 ? -4.896 -9.097 10.575 1.00 94.31 86 ALA A N 1
ATOM 698 C CA . ALA A 1 86 ? -5.217 -9.188 11.997 1.00 94.31 86 ALA A CA 1
ATOM 699 C C . ALA A 1 86 ? -5.593 -7.820 12.589 1.00 94.31 86 ALA A C 1
ATOM 701 O O . ALA A 1 86 ? -6.622 -7.710 13.258 1.00 94.31 86 ALA A O 1
ATOM 702 N N . LEU A 1 87 ? -4.826 -6.769 12.275 1.00 95.56 87 LEU A N 1
ATOM 703 C CA . LEU A 1 87 ? -5.142 -5.395 12.667 1.00 95.56 87 LEU A CA 1
ATOM 704 C C . LEU A 1 87 ? -6.545 -4.991 12.190 1.00 95.56 87 LEU A C 1
ATOM 706 O O . LEU A 1 87 ? -7.379 -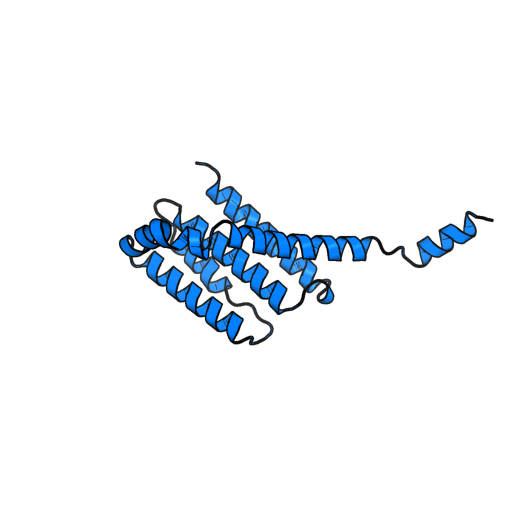4.609 13.005 1.00 95.56 87 LEU A O 1
ATOM 710 N N . VAL A 1 88 ? -6.851 -5.125 10.896 1.00 94.75 88 VAL A N 1
ATOM 711 C CA . VAL A 1 88 ? -8.163 -4.739 10.341 1.00 94.75 88 VAL A CA 1
ATOM 712 C C . VAL A 1 88 ? -9.308 -5.494 11.023 1.00 94.75 88 VAL A C 1
ATOM 714 O O . VAL A 1 88 ? -10.336 -4.894 11.342 1.00 94.75 88 VAL A O 1
ATOM 717 N N . GLN A 1 89 ? -9.135 -6.790 11.295 1.00 93.69 89 GLN A N 1
ATOM 718 C CA . GLN A 1 89 ? -10.132 -7.585 12.016 1.00 93.69 89 GLN A CA 1
ATOM 719 C C . GLN A 1 89 ? -10.356 -7.070 13.446 1.00 93.69 89 GLN A C 1
ATOM 721 O O . GLN A 1 89 ? -11.502 -7.005 13.895 1.00 93.69 89 GLN A O 1
ATOM 726 N N . THR A 1 90 ? -9.301 -6.651 14.147 1.00 95.00 90 THR A N 1
ATOM 727 C CA . THR A 1 90 ? -9.405 -6.016 15.472 1.00 95.00 90 THR A CA 1
ATOM 728 C C . THR A 1 90 ? -10.164 -4.688 15.401 1.00 95.00 90 THR A C 1
ATOM 730 O O . THR A 1 90 ? -11.111 -4.484 16.163 1.00 95.00 90 THR A O 1
ATOM 733 N N . LEU A 1 91 ? -9.831 -3.821 14.437 1.00 94.62 91 LEU A N 1
ATOM 734 C CA . LEU A 1 91 ? -10.479 -2.512 14.257 1.00 94.62 91 LEU A CA 1
ATOM 735 C C . LEU A 1 91 ? -11.966 -2.627 13.855 1.00 94.62 91 LEU A C 1
ATOM 737 O O . LEU A 1 91 ? -12.770 -1.747 14.176 1.00 94.62 91 LEU A O 1
ATOM 741 N N . LEU A 1 92 ? -12.355 -3.695 13.146 1.00 92.12 92 LEU A N 1
ATOM 742 C CA . LEU A 1 92 ? -13.760 -3.987 12.828 1.00 92.12 92 LEU A CA 1
ATOM 743 C C . LEU A 1 92 ? -14.551 -4.426 14.064 1.00 92.12 92 LEU A C 1
ATOM 745 O O . LEU A 1 92 ? -15.697 -4.011 14.231 1.00 92.12 92 LEU A O 1
ATOM 749 N N . LYS A 1 93 ? -13.952 -5.266 14.915 1.00 93.19 93 LYS A N 1
ATOM 750 C CA . LYS A 1 93 ? -14.626 -5.872 16.073 1.00 93.19 93 LYS A CA 1
ATOM 751 C C . LYS A 1 93 ? -14.723 -4.933 17.270 1.00 93.19 93 LYS A C 1
ATOM 753 O O . LYS A 1 93 ? -15.692 -5.022 18.019 1.00 93.19 93 LYS A O 1
ATOM 758 N N . ASN A 1 94 ? -13.734 -4.061 17.469 1.00 94.44 94 ASN A N 1
ATOM 759 C CA . ASN A 1 94 ? -13.633 -3.247 18.673 1.00 94.44 94 ASN A CA 1
ATOM 760 C C . ASN A 1 94 ? -13.541 -1.740 18.347 1.00 94.44 94 ASN A C 1
ATOM 762 O O . ASN A 1 94 ? -12.478 -1.249 17.961 1.00 94.44 94 ASN A O 1
ATOM 766 N N . PRO A 1 95 ? -14.633 -0.971 18.541 1.00 91.75 95 PRO A N 1
ATOM 767 C CA . PRO A 1 95 ? -14.637 0.477 18.327 1.00 91.75 95 PRO A CA 1
ATOM 768 C C . PRO A 1 95 ? -13.654 1.253 19.215 1.00 91.75 95 PRO A C 1
ATOM 770 O O . PRO A 1 95 ? -13.188 2.314 18.801 1.00 91.75 95 PRO A O 1
ATOM 773 N N . TYR A 1 96 ? -13.338 0.747 20.414 1.00 94.00 96 TYR A N 1
ATOM 774 C CA . TYR A 1 96 ? -12.366 1.371 21.314 1.00 94.00 96 TYR A CA 1
ATOM 775 C C . TYR A 1 96 ? -10.946 1.243 20.757 1.00 94.00 96 TYR A C 1
ATOM 777 O O . TYR A 1 96 ? -10.274 2.256 20.584 1.00 94.00 96 TYR A O 1
ATOM 785 N N . GLU A 1 97 ? -10.539 0.027 20.379 1.00 95.38 97 GLU A N 1
ATOM 786 C CA . GLU A 1 97 ? -9.250 -0.231 19.711 1.00 95.38 97 GLU A CA 1
ATOM 787 C C . GLU A 1 97 ? -9.137 0.566 18.416 1.00 95.38 97 GLU A C 1
ATOM 789 O O . GLU A 1 97 ? -8.113 1.182 18.137 1.00 95.38 97 GLU A O 1
ATOM 794 N N . ARG A 1 98 ? -10.233 0.640 17.648 1.00 94.12 98 ARG A N 1
ATOM 795 C CA . ARG A 1 98 ? -10.282 1.474 16.449 1.00 94.12 98 ARG A CA 1
ATOM 796 C C . ARG A 1 98 ? -9.967 2.929 16.760 1.00 94.12 98 ARG A C 1
ATOM 798 O O . ARG A 1 98 ? -9.147 3.533 16.074 1.00 94.12 98 ARG A O 1
ATOM 805 N N . LYS A 1 99 ? -10.610 3.499 17.779 1.00 93.62 99 LYS A N 1
ATOM 806 C CA . LYS A 1 99 ? -10.367 4.886 18.179 1.00 93.62 99 LYS A CA 1
ATOM 807 C C . LYS A 1 99 ? -8.921 5.086 18.646 1.00 93.62 99 LYS A C 1
ATOM 809 O O . LYS A 1 99 ? -8.284 6.022 18.174 1.00 93.62 99 LYS A O 1
ATOM 814 N N . HIS A 1 100 ? -8.413 4.197 19.499 1.00 95.12 100 HIS A N 1
ATOM 815 C CA . HIS A 1 100 ? -7.037 4.234 19.997 1.00 95.12 100 HIS A CA 1
ATOM 816 C C . HIS A 1 100 ? -6.016 4.201 18.855 1.00 95.12 100 HIS A C 1
ATOM 818 O O . HIS A 1 100 ? -5.183 5.098 18.744 1.00 95.12 100 HIS A O 1
ATOM 824 N N . PHE A 1 101 ? -6.146 3.242 17.936 1.00 95.31 101 PHE A N 1
ATOM 825 C CA . PHE A 1 101 ? -5.254 3.095 16.790 1.00 95.31 101 PHE A CA 1
ATOM 826 C C . PHE A 1 101 ? -5.159 4.382 15.958 1.00 95.31 101 PHE A C 1
ATOM 828 O O . PHE A 1 101 ? -4.062 4.830 15.628 1.00 95.31 101 PHE A O 1
ATOM 835 N N . PHE A 1 102 ? -6.291 5.017 15.631 1.00 93.44 102 PHE A N 1
ATOM 836 C CA . PHE A 1 102 ? -6.277 6.250 14.835 1.00 93.44 102 PHE A CA 1
ATOM 837 C C . PHE A 1 102 ? -5.715 7.466 15.583 1.00 93.44 102 PHE A C 1
ATOM 839 O O . PHE A 1 102 ? -5.243 8.398 14.928 1.00 93.44 102 PHE A O 1
ATOM 846 N N . GLN A 1 103 ? -5.758 7.467 16.916 1.00 93.50 103 GLN A N 1
ATOM 847 C CA . GLN A 1 103 ? -5.212 8.543 17.744 1.00 93.50 103 GLN A CA 1
ATOM 848 C C . GLN A 1 103 ? -3.703 8.380 17.958 1.00 93.50 103 GLN A C 1
ATOM 850 O O . GLN A 1 103 ? -2.950 9.312 17.678 1.00 93.50 103 GLN A O 1
ATOM 855 N N . GLU A 1 104 ? -3.262 7.188 18.352 1.00 94.06 104 GLU A N 1
ATOM 856 C CA . GLU A 1 104 ? -1.913 6.975 18.888 1.00 94.06 104 GLU A CA 1
ATOM 857 C C . GLU A 1 104 ? -0.956 6.310 17.885 1.00 94.06 104 GLU A C 1
ATOM 859 O O . GLU A 1 104 ? 0.234 6.622 17.842 1.00 94.06 104 GLU A O 1
ATOM 864 N N . GLU A 1 105 ? -1.452 5.412 17.030 1.00 93.44 105 GLU A N 1
ATOM 865 C CA . GLU A 1 105 ? -0.591 4.502 16.255 1.00 93.44 105 GLU A CA 1
ATOM 866 C C . GLU A 1 105 ? -0.561 4.818 14.758 1.00 93.44 105 GLU A C 1
ATOM 868 O O . GLU A 1 105 ? 0.469 4.669 14.091 1.00 93.44 105 GLU A O 1
ATOM 873 N N . PHE A 1 106 ? -1.682 5.293 14.212 1.00 93.31 106 PHE A N 1
ATOM 874 C CA . PHE A 1 106 ? -1.867 5.482 12.778 1.00 93.31 106 PHE A CA 1
ATOM 875 C C . PHE A 1 106 ? -0.812 6.409 12.175 1.00 93.31 106 PHE A C 1
ATOM 877 O O . PHE A 1 106 ? -0.263 6.108 11.121 1.00 93.31 106 PHE A O 1
ATOM 884 N N . HIS A 1 107 ? -0.498 7.529 12.825 1.00 91.19 107 HIS A N 1
ATOM 885 C CA . HIS A 1 107 ? 0.471 8.489 12.291 1.00 91.19 107 HIS A CA 1
ATOM 886 C C . HIS A 1 107 ? 1.900 7.935 12.289 1.00 91.19 107 HIS A C 1
ATOM 888 O O . HIS A 1 107 ? 2.679 8.253 11.390 1.00 91.19 107 HIS A O 1
ATOM 894 N N . ALA A 1 108 ? 2.239 7.090 13.264 1.00 92.88 108 ALA A N 1
ATOM 895 C CA . ALA A 1 108 ? 3.555 6.474 13.352 1.00 92.88 108 ALA A CA 1
ATOM 896 C C . ALA A 1 108 ? 3.753 5.411 12.262 1.00 92.88 108 ALA A C 1
ATOM 898 O O . ALA A 1 108 ? 4.805 5.377 11.624 1.00 92.88 108 ALA A O 1
ATOM 899 N N . GLN A 1 109 ? 2.736 4.577 12.022 1.00 92.06 109 GLN A N 1
ATOM 900 C CA . GLN A 1 109 ? 2.828 3.448 11.089 1.00 92.06 109 GLN A CA 1
ATOM 901 C C . GLN A 1 109 ? 2.409 3.804 9.651 1.00 92.06 109 GLN A C 1
ATOM 903 O O . GLN A 1 109 ? 3.044 3.379 8.689 1.00 92.06 109 GLN A O 1
ATOM 908 N N . TYR A 1 110 ? 1.368 4.623 9.499 1.00 93.50 110 TYR A N 1
ATOM 909 C CA . TYR A 1 110 ? 0.706 4.959 8.234 1.00 93.50 110 TYR A CA 1
ATOM 910 C C . TYR A 1 110 ? 0.634 6.477 7.999 1.00 93.50 110 TYR A C 1
ATOM 912 O O . TYR A 1 110 ? -0.249 6.958 7.289 1.00 93.50 110 TYR A O 1
ATOM 920 N N . GLY A 1 111 ? 1.526 7.262 8.603 1.00 89.62 111 GLY A N 1
ATOM 921 C CA . GLY A 1 111 ? 1.610 8.708 8.381 1.00 89.62 111 GLY A CA 1
ATOM 922 C C . GLY A 1 111 ? 2.393 9.094 7.122 1.00 89.62 111 GLY A C 1
ATOM 923 O O . GLY A 1 111 ? 2.481 8.342 6.153 1.00 89.62 111 GLY A O 1
ATOM 924 N N . SER A 1 112 ? 3.023 10.268 7.153 1.00 90.94 112 SER A N 1
ATOM 925 C CA . SER A 1 112 ? 3.715 10.853 5.994 1.00 90.94 112 SER A CA 1
ATOM 926 C C . SER A 1 112 ? 4.835 9.979 5.429 1.00 90.94 112 SER A C 1
ATOM 928 O O . SER A 1 112 ? 4.990 9.896 4.217 1.00 90.94 112 SER A O 1
ATOM 930 N N . LYS A 1 113 ? 5.598 9.281 6.280 1.00 92.88 113 LYS A N 1
ATOM 931 C CA . LYS A 1 113 ? 6.664 8.368 5.827 1.00 92.88 113 LYS A CA 1
ATOM 932 C C . LYS A 1 113 ? 6.118 7.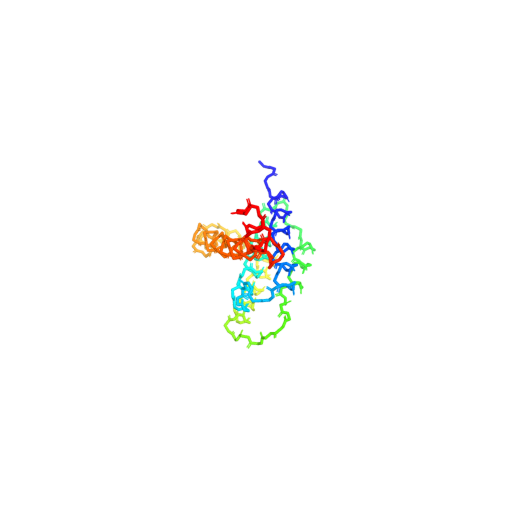259 4.928 1.00 92.88 113 LYS A C 1
ATOM 934 O O . LYS A 1 113 ? 6.757 6.901 3.942 1.00 92.88 113 LYS A O 1
ATOM 939 N N . TYR A 1 114 ? 4.938 6.752 5.266 1.00 93.19 114 TYR A N 1
ATOM 940 C CA . TYR A 1 114 ? 4.248 5.741 4.485 1.00 93.19 114 TYR A CA 1
ATOM 941 C C . TYR A 1 114 ? 3.798 6.302 3.132 1.00 93.19 114 TYR A C 1
ATOM 943 O O . TYR A 1 114 ? 4.089 5.709 2.096 1.00 93.19 114 TYR A O 1
ATOM 951 N N . ASP A 1 115 ? 3.173 7.486 3.123 1.00 91.25 115 ASP A N 1
ATOM 952 C CA . ASP A 1 115 ? 2.755 8.152 1.880 1.00 91.25 115 ASP A CA 1
ATOM 953 C C . ASP A 1 115 ? 3.934 8.445 0.954 1.00 91.25 115 ASP A C 1
ATOM 955 O O . ASP A 1 115 ? 3.875 8.138 -0.236 1.00 91.25 115 ASP A O 1
ATOM 959 N N . THR A 1 116 ? 5.030 8.975 1.497 1.00 92.12 116 THR A N 1
ATOM 960 C CA . THR A 1 116 ? 6.249 9.255 0.733 1.00 92.12 116 THR A CA 1
ATOM 961 C C . THR A 1 116 ? 6.834 7.980 0.131 1.00 92.12 116 THR A C 1
ATOM 963 O O . THR A 1 116 ? 7.276 7.993 -1.017 1.00 92.12 116 THR A O 1
ATOM 966 N N . ALA A 1 117 ? 6.816 6.861 0.862 1.00 94.56 117 ALA A N 1
ATOM 967 C CA . ALA A 1 117 ? 7.287 5.581 0.341 1.00 94.56 117 ALA A CA 1
ATOM 968 C C . ALA A 1 117 ? 6.419 5.083 -0.829 1.00 94.56 117 ALA A C 1
ATOM 970 O O . ALA A 1 117 ? 6.961 4.669 -1.857 1.00 94.56 117 ALA A O 1
ATOM 971 N N . LEU A 1 118 ? 5.088 5.182 -0.720 1.00 94.50 118 LEU A N 1
ATOM 972 C CA . LEU A 1 118 ? 4.183 4.841 -1.824 1.00 94.50 118 LEU A CA 1
ATOM 973 C C . LEU A 1 118 ? 4.415 5.739 -3.041 1.00 94.50 118 LEU A C 1
ATOM 975 O O . LEU A 1 118 ? 4.548 5.242 -4.159 1.00 94.50 118 LEU A O 1
ATOM 979 N N . GLN A 1 119 ? 4.523 7.052 -2.831 1.00 92.75 119 GLN A N 1
ATOM 980 C CA . GLN A 1 119 ? 4.800 8.014 -3.898 1.00 92.75 119 GLN A CA 1
ATOM 981 C C . GLN A 1 119 ? 6.137 7.736 -4.588 1.00 92.75 119 GLN A C 1
ATOM 983 O O . GLN A 1 119 ? 6.211 7.799 -5.812 1.00 92.75 119 GLN A O 1
ATOM 988 N N . ALA A 1 120 ? 7.178 7.377 -3.834 1.00 95.25 120 ALA A N 1
ATOM 989 C CA . ALA A 1 120 ? 8.479 7.025 -4.394 1.00 95.25 120 ALA A CA 1
ATOM 990 C C . ALA A 1 120 ? 8.412 5.760 -5.266 1.00 95.25 120 ALA A C 1
ATOM 992 O O . ALA A 1 120 ? 9.015 5.722 -6.340 1.00 95.25 120 ALA A O 1
ATOM 993 N N . LEU A 1 121 ? 7.653 4.741 -4.846 1.00 95.94 121 LEU A N 1
ATOM 994 C CA . LEU A 1 121 ? 7.451 3.519 -5.631 1.00 95.94 121 LEU A CA 1
ATOM 995 C C . LEU A 1 121 ? 6.686 3.797 -6.936 1.00 95.94 121 LEU A C 1
ATOM 997 O O . LEU A 1 121 ? 7.123 3.348 -7.999 1.00 95.94 121 LEU A O 1
ATOM 1001 N N . VAL A 1 122 ? 5.598 4.577 -6.881 1.00 95.12 122 VAL A N 1
ATOM 1002 C CA . VAL A 1 122 ? 4.837 4.992 -8.077 1.00 95.12 122 VAL A CA 1
ATOM 1003 C C . VAL A 1 122 ? 5.699 5.855 -8.997 1.00 95.12 122 VAL A C 1
ATOM 1005 O O . VAL A 1 122 ? 5.788 5.582 -10.190 1.00 95.12 122 VAL A O 1
ATOM 1008 N N . GLY A 1 123 ? 6.388 6.861 -8.457 1.00 92.75 123 GLY A N 1
ATOM 1009 C CA . GLY A 1 123 ? 7.268 7.734 -9.235 1.00 92.75 123 GLY A CA 1
ATOM 1010 C C . GLY A 1 123 ? 8.394 6.954 -9.915 1.00 92.75 123 GLY A C 1
ATOM 1011 O O . GLY A 1 123 ? 8.653 7.134 -11.102 1.00 92.75 123 GLY A O 1
ATOM 1012 N N . GLY A 1 124 ? 9.008 6.007 -9.202 1.00 95.31 124 GLY A N 1
ATOM 1013 C CA . GLY A 1 124 ? 10.018 5.116 -9.766 1.00 95.31 124 GLY A CA 1
ATOM 1014 C C . GLY A 1 124 ? 9.483 4.202 -10.873 1.00 95.31 124 GLY A C 1
ATOM 1015 O O . GLY A 1 124 ? 10.232 3.859 -11.789 1.00 95.31 124 GLY A O 1
ATOM 1016 N N . LEU A 1 125 ? 8.210 3.794 -10.819 1.00 94.69 125 LEU A N 1
ATOM 1017 C CA . LEU A 1 125 ? 7.557 3.076 -11.919 1.00 94.69 125 LEU A CA 1
ATOM 1018 C C . LEU A 1 125 ? 7.401 3.971 -13.148 1.00 94.69 125 LEU A C 1
ATOM 1020 O O . LEU A 1 125 ? 7.838 3.590 -14.232 1.00 94.69 125 LEU A O 1
ATOM 1024 N N . VAL A 1 126 ? 6.811 5.155 -12.963 1.00 93.38 126 VAL A N 1
ATOM 1025 C CA . VAL A 1 126 ? 6.525 6.107 -14.045 1.00 93.38 126 VAL A CA 1
ATOM 1026 C C . VAL A 1 126 ? 7.810 6.500 -14.767 1.00 93.38 126 VAL A C 1
ATOM 1028 O O . VAL A 1 126 ? 7.883 6.356 -15.980 1.00 93.38 126 VAL A O 1
ATOM 1031 N N . LEU A 1 127 ? 8.869 6.853 -14.033 1.00 93.12 127 LEU A N 1
ATOM 1032 C CA . LEU A 1 127 ? 10.165 7.205 -14.626 1.00 93.12 127 LEU A CA 1
ATOM 1033 C C . LEU A 1 127 ? 10.771 6.066 -15.460 1.00 93.12 127 LEU A C 1
ATOM 1035 O O . LEU A 1 127 ? 11.409 6.305 -16.484 1.00 93.12 127 LEU A O 1
ATOM 1039 N N . ARG A 1 128 ? 10.608 4.810 -15.027 1.00 94.50 128 ARG A N 1
ATOM 1040 C CA . ARG A 1 128 ? 11.092 3.645 -15.786 1.00 94.50 128 ARG A CA 1
ATOM 1041 C C . ARG A 1 128 ? 10.247 3.389 -17.031 1.00 94.50 128 ARG A C 1
ATOM 1043 O O . ARG A 1 128 ? 10.810 3.034 -18.063 1.00 94.50 128 ARG A O 1
ATOM 1050 N N . LEU A 1 129 ? 8.934 3.595 -16.945 1.00 92.69 129 LEU A N 1
ATOM 1051 C CA . LEU A 1 129 ? 8.029 3.494 -18.086 1.00 92.69 129 LEU A CA 1
ATOM 1052 C C . LEU A 1 129 ? 8.320 4.590 -19.122 1.00 92.69 129 LEU A C 1
ATOM 1054 O O . LEU A 1 129 ? 8.482 4.278 -20.295 1.00 92.69 129 LEU A O 1
ATOM 1058 N N . GLU A 1 130 ? 8.472 5.847 -18.704 1.00 89.69 130 GLU A N 1
ATOM 1059 C CA . GLU A 1 130 ? 8.827 6.967 -19.588 1.00 89.69 130 GLU A CA 1
ATOM 1060 C C . GLU A 1 130 ? 10.139 6.708 -20.331 1.00 89.69 130 GLU A C 1
ATOM 1062 O O . GLU A 1 130 ? 10.213 6.862 -21.546 1.00 89.69 130 GLU A O 1
ATOM 1067 N N . ARG A 1 131 ? 11.173 6.239 -19.623 1.00 89.50 131 ARG A N 1
ATOM 1068 C CA . ARG A 1 131 ? 12.454 5.871 -20.245 1.00 89.50 131 ARG A CA 1
ATOM 1069 C C . ARG A 1 131 ? 12.314 4.757 -21.275 1.00 89.50 131 ARG A C 1
ATOM 1071 O O . ARG A 1 131 ? 13.045 4.768 -22.256 1.00 89.50 131 ARG A O 1
ATOM 1078 N N . LEU A 1 132 ? 11.411 3.804 -21.047 1.00 87.56 132 LEU A N 1
ATOM 1079 C CA . LEU A 1 132 ? 11.145 2.719 -21.987 1.00 87.56 132 LEU A CA 1
ATOM 1080 C C . LEU A 1 132 ? 10.448 3.230 -23.256 1.00 87.56 132 LEU A C 1
ATOM 1082 O O . LEU A 1 132 ? 10.779 2.771 -24.344 1.00 87.56 132 LEU A O 1
ATOM 1086 N N . LEU A 1 133 ? 9.515 4.176 -23.118 1.00 83.12 133 LEU A N 1
ATOM 1087 C CA . LEU A 1 133 ? 8.783 4.777 -24.240 1.00 83.12 133 LEU A CA 1
ATOM 1088 C C . LEU A 1 133 ? 9.638 5.761 -25.052 1.00 83.12 133 LEU A C 1
ATOM 1090 O O . LEU A 1 133 ? 9.417 5.918 -26.247 1.00 83.12 133 LEU A O 1
ATOM 1094 N N . SER A 1 134 ? 10.623 6.399 -24.419 1.00 79.25 134 SER A N 1
ATOM 1095 C CA . SER A 1 134 ? 11.543 7.341 -25.067 1.00 79.25 134 SER A CA 1
ATOM 1096 C C . SER A 1 134 ? 12.658 6.676 -25.883 1.00 79.25 134 SER A C 1
ATOM 1098 O O . SER A 1 134 ? 13.492 7.387 -26.442 1.00 79.25 134 SER A O 1
ATOM 1100 N N . VAL A 1 135 ? 12.724 5.340 -25.950 1.00 64.94 135 VAL A N 1
ATOM 1101 C CA . VAL A 1 135 ? 13.684 4.653 -26.827 1.00 64.94 135 VAL A CA 1
ATOM 1102 C C . VAL A 1 135 ? 13.183 4.780 -28.271 1.00 64.94 135 VAL A C 1
ATOM 1104 O O . VAL A 1 135 ? 12.129 4.221 -28.577 1.00 64.94 135 VAL A O 1
ATOM 1107 N N . PRO A 1 136 ? 13.889 5.496 -29.168 1.00 59.97 136 PRO A N 1
ATOM 1108 C CA . PRO A 1 136 ? 13.482 5.572 -30.564 1.00 59.97 136 PRO A CA 1
ATOM 1109 C C . PRO A 1 136 ? 13.530 4.172 -31.184 1.00 59.97 136 PRO A C 1
ATOM 1111 O O . PRO A 1 136 ? 14.500 3.432 -31.005 1.00 59.97 136 PRO A O 1
ATOM 1114 N N . ASP A 1 137 ? 12.475 3.807 -31.912 1.00 66.44 137 ASP A N 1
ATOM 1115 C CA . ASP A 1 137 ? 12.469 2.600 -32.740 1.00 66.44 137 ASP A CA 1
ATOM 1116 C C . ASP A 1 137 ? 13.609 2.687 -33.775 1.00 66.44 137 ASP A C 1
ATOM 1118 O O . ASP A 1 137 ? 13.959 3.777 -34.235 1.00 66.44 137 ASP A O 1
ATOM 1122 N N . LEU A 1 138 ? 14.198 1.551 -34.160 1.00 59.81 138 LEU A N 1
ATOM 1123 C CA . LEU A 1 138 ? 15.266 1.485 -35.167 1.00 59.81 138 LEU A CA 1
ATOM 1124 C C . LEU A 1 138 ? 14.851 2.179 -36.475 1.00 59.81 138 LEU A C 1
ATOM 1126 O O . LEU A 1 138 ? 15.689 2.774 -37.152 1.00 59.81 138 LEU A O 1
ATOM 1130 N N . SER A 1 139 ? 13.553 2.174 -36.787 1.00 60.47 139 SER A N 1
ATOM 1131 C CA . SER A 1 139 ? 12.958 2.929 -37.892 1.00 60.47 139 SER A CA 1
ATOM 1132 C C . SER A 1 139 ? 13.104 4.457 -37.741 1.00 60.47 139 SER A C 1
ATOM 1134 O O . SER A 1 139 ? 13.429 5.142 -38.710 1.00 60.47 139 SER A O 1
ATOM 1136 N N . GLN A 1 140 ? 12.952 5.005 -36.529 1.00 62.44 140 GLN A N 1
ATOM 1137 C CA . GLN A 1 140 ? 13.161 6.430 -36.240 1.00 62.44 140 GLN A CA 1
ATOM 1138 C C . GLN A 1 140 ? 14.641 6.814 -36.294 1.00 62.44 140 GLN A C 1
ATOM 1140 O O . GLN A 1 140 ? 14.980 7.875 -36.816 1.00 62.44 140 GLN A O 1
ATOM 1145 N N . VAL A 1 141 ? 15.525 5.932 -35.815 1.00 67.50 141 VAL A N 1
ATOM 1146 C CA . VAL A 1 141 ? 16.979 6.125 -35.908 1.00 67.50 141 VAL A CA 1
ATOM 1147 C C . VAL A 1 141 ? 17.421 6.162 -37.372 1.00 67.50 141 VAL A C 1
ATOM 1149 O O . VAL A 1 141 ? 18.208 7.023 -37.753 1.00 67.50 141 VAL A O 1
ATOM 1152 N N . MET A 1 142 ? 16.875 5.286 -38.219 1.00 65.94 142 MET A N 1
ATOM 1153 C CA . MET A 1 142 ? 17.191 5.255 -39.650 1.00 65.94 142 MET A CA 1
ATOM 1154 C C . MET A 1 142 ? 16.714 6.522 -40.381 1.00 65.94 142 MET A C 1
ATOM 1156 O O . MET A 1 142 ? 17.442 7.046 -41.223 1.00 65.94 142 MET A O 1
ATOM 1160 N N . ASN A 1 143 ? 15.565 7.081 -39.981 1.00 65.00 143 ASN A N 1
ATOM 1161 C CA . ASN A 1 143 ? 15.070 8.359 -40.503 1.00 65.00 143 ASN A CA 1
ATOM 1162 C C . ASN A 1 143 ? 15.989 9.552 -40.178 1.00 65.00 143 ASN A C 1
ATOM 1164 O O . ASN A 1 143 ? 16.099 10.479 -40.981 1.00 65.00 143 ASN A O 1
ATOM 1168 N N . TRP A 1 144 ? 16.685 9.556 -39.038 1.00 66.06 144 TRP A N 1
ATOM 1169 C CA . TRP A 1 144 ? 17.642 10.625 -38.714 1.00 66.06 144 TRP A CA 1
ATOM 1170 C C . TRP A 1 144 ? 18.854 10.637 -39.653 1.00 66.06 144 TRP A C 1
ATOM 1172 O O . TRP A 1 144 ? 19.352 11.708 -40.003 1.00 66.06 144 TRP A O 1
ATOM 1182 N N . TYR A 1 145 ? 19.288 9.464 -40.121 1.00 61.38 145 TYR A N 1
ATOM 1183 C CA . TYR A 1 145 ? 20.380 9.353 -41.088 1.00 61.38 145 TYR A CA 1
ATOM 1184 C C . TYR A 1 145 ? 19.948 9.706 -42.517 1.00 61.38 145 TYR A C 1
ATOM 1186 O O . TYR A 1 145 ? 20.730 10.315 -43.240 1.00 61.38 145 TYR A O 1
ATOM 1194 N N . THR A 1 146 ? 18.712 9.399 -42.925 1.00 60.50 146 THR A N 1
ATOM 1195 C CA . THR A 1 146 ? 18.213 9.737 -44.274 1.00 60.50 146 THR A CA 1
ATOM 1196 C C . THR A 1 146 ? 17.771 11.190 -44.434 1.00 60.50 146 THR A C 1
ATOM 1198 O O . THR A 1 146 ? 17.639 11.642 -45.562 1.00 60.50 146 THR A O 1
ATOM 1201 N N . THR A 1 147 ? 17.543 11.924 -43.338 1.00 56.47 147 THR A N 1
ATOM 1202 C CA . THR A 1 147 ? 17.208 13.367 -43.376 1.00 56.47 147 THR A CA 1
ATOM 1203 C C . THR A 1 147 ? 18.455 14.262 -43.254 1.00 56.47 147 THR A C 1
ATOM 1205 O O . THR A 1 147 ? 18.351 15.482 -43.327 1.00 56.47 147 THR A O 1
ATOM 1208 N N . SER A 1 148 ? 19.635 13.662 -43.050 1.00 54.25 148 SER A N 1
ATOM 1209 C CA . SER A 1 148 ? 20.933 14.353 -42.947 1.00 54.25 148 SER A CA 1
ATOM 1210 C C . SER A 1 148 ? 21.817 14.164 -44.197 1.00 54.25 148 SER A C 1
ATOM 1212 O O . SER A 1 148 ? 23.005 14.486 -44.158 1.00 54.25 148 SER A O 1
ATOM 1214 N N . LEU A 1 149 ? 21.241 13.634 -45.283 1.00 47.38 149 LEU A N 1
ATOM 1215 C CA . LEU A 1 149 ? 21.790 13.564 -46.644 1.00 47.38 149 LEU A CA 1
ATOM 1216 C C . LEU A 1 149 ? 20.908 14.409 -47.567 1.00 47.38 149 LEU A C 1
ATOM 1218 O O . LEU A 1 149 ? 21.477 15.052 -48.475 1.00 47.38 149 LEU A O 1
#

Organism: NCBI:txid861788